Protein AF-A0A328BGD1-F1 (afdb_monomer)

Structure (mmCIF, N/CA/C/O backbone):
data_AF-A0A328BGD1-F1
#
_entry.id   AF-A0A328BGD1-F1
#
loop_
_atom_site.group_PDB
_atom_site.id
_atom_site.type_symbol
_atom_site.label_atom_id
_atom_site.label_alt_id
_atom_site.label_comp_id
_atom_site.label_asym_id
_atom_site.label_entity_id
_atom_site.label_seq_id
_atom_site.pdbx_PDB_ins_code
_atom_site.Cartn_x
_atom_site.Cartn_y
_atom_site.Cartn_z
_atom_site.occupancy
_atom_site.B_iso_or_equiv
_atom_site.auth_seq_id
_atom_site.auth_comp_id
_atom_site.auth_asym_id
_atom_site.auth_atom_id
_atom_site.pdbx_PDB_model_num
ATOM 1 N N . MET A 1 1 ? -14.176 5.296 28.954 1.00 85.44 1 MET A N 1
ATOM 2 C CA . MET A 1 1 ? -14.127 4.840 27.555 1.00 85.44 1 MET A CA 1
ATOM 3 C C . MET A 1 1 ? -12.807 4.190 27.228 1.00 85.44 1 MET A C 1
ATOM 5 O O . MET A 1 1 ? -11.750 4.755 27.505 1.00 85.44 1 MET A O 1
ATOM 9 N N . GLN A 1 2 ? -12.885 3.002 26.645 1.00 89.44 2 GLN A N 1
ATOM 10 C CA . GLN A 1 2 ? -11.734 2.180 26.292 1.00 89.44 2 GLN A CA 1
ATOM 11 C C . GLN A 1 2 ? -11.972 1.470 24.960 1.00 89.44 2 GLN A C 1
ATOM 13 O O . GLN A 1 2 ? -13.114 1.188 24.594 1.00 89.44 2 GLN A O 1
ATOM 18 N N . PHE A 1 3 ? -10.880 1.164 24.264 1.00 93.75 3 PHE A N 1
ATOM 19 C CA . PHE A 1 3 ? -10.882 0.369 23.043 1.00 93.75 3 PHE A CA 1
ATOM 20 C C . PHE A 1 3 ? -10.209 -0.983 23.297 1.00 93.75 3 PHE A C 1
ATOM 22 O O . PHE A 1 3 ? -9.074 -1.035 23.775 1.00 93.75 3 PHE A O 1
ATOM 29 N N . ASP A 1 4 ? -10.896 -2.073 22.959 1.00 95.06 4 ASP A N 1
ATOM 30 C CA . ASP A 1 4 ? -10.362 -3.432 23.061 1.00 95.06 4 ASP A CA 1
ATOM 31 C C . ASP A 1 4 ? -9.688 -3.860 21.747 1.00 95.06 4 ASP A C 1
ATOM 33 O O . ASP A 1 4 ? -10.320 -4.384 20.820 1.00 95.06 4 ASP A O 1
ATOM 37 N N . LEU A 1 5 ? -8.370 -3.657 21.683 1.00 94.00 5 LEU A N 1
ATOM 38 C CA . LEU A 1 5 ? -7.551 -4.056 20.538 1.00 94.00 5 LEU A CA 1
ATOM 39 C C . LEU A 1 5 ? -7.541 -5.579 20.324 1.00 94.00 5 LEU A C 1
ATOM 41 O O . LEU A 1 5 ? -7.569 -6.043 19.184 1.00 94.00 5 LEU A O 1
ATOM 45 N N . GLY A 1 6 ? -7.529 -6.366 21.403 1.00 93.06 6 GLY A N 1
ATOM 46 C CA . GLY A 1 6 ? -7.489 -7.826 21.318 1.00 93.06 6 GLY A CA 1
ATOM 47 C C . GLY A 1 6 ? -8.778 -8.398 20.732 1.00 93.06 6 GLY A C 1
ATOM 48 O O . GLY A 1 6 ? -8.739 -9.336 19.933 1.00 93.06 6 GLY A O 1
ATOM 49 N N . LYS A 1 7 ? -9.927 -7.811 21.080 1.00 94.75 7 LYS A N 1
ATOM 50 C CA . LYS A 1 7 ? -11.209 -8.109 20.436 1.00 94.75 7 LYS A CA 1
ATOM 51 C C . LYS A 1 7 ? -11.205 -7.660 18.980 1.00 94.75 7 LYS A C 1
ATOM 53 O O . LYS A 1 7 ? -11.595 -8.449 18.126 1.00 94.75 7 LYS A O 1
ATOM 58 N N . PHE A 1 8 ? -10.727 -6.450 18.685 1.00 95.19 8 PHE A N 1
ATOM 59 C CA . PHE A 1 8 ? -10.686 -5.919 17.320 1.00 95.19 8 PHE A CA 1
ATOM 60 C C . PHE A 1 8 ? -9.935 -6.842 16.358 1.00 95.19 8 PHE A C 1
ATOM 62 O O . PHE A 1 8 ? -10.489 -7.219 15.329 1.00 95.19 8 PHE A O 1
ATOM 69 N N . GLN A 1 9 ? -8.728 -7.284 16.721 1.00 93.75 9 GLN A N 1
ATOM 70 C CA . GLN A 1 9 ? -7.923 -8.182 15.886 1.00 93.75 9 GLN A CA 1
ATOM 71 C C . GLN A 1 9 ? -8.620 -9.526 15.612 1.00 93.75 9 GLN A C 1
ATOM 73 O O . GLN A 1 9 ? -8.513 -10.066 14.515 1.00 93.75 9 GLN A O 1
ATOM 78 N N . LYS A 1 10 ? -9.399 -10.046 16.570 1.00 93.62 10 LYS A N 1
ATOM 79 C CA . LYS A 1 10 ? -10.149 -11.307 16.418 1.00 93.62 10 LYS A CA 1
ATOM 80 C C . LYS A 1 10 ? -11.358 -11.204 15.484 1.00 93.62 10 LYS A C 1
ATOM 82 O O . LYS A 1 10 ? -11.874 -12.235 15.064 1.00 93.62 10 LYS A O 1
ATOM 87 N N . LEU A 1 11 ? -11.818 -9.996 15.150 1.00 94.44 11 LEU A N 1
ATOM 88 C CA . LEU A 1 11 ? -12.952 -9.786 14.238 1.00 94.44 11 LEU A CA 1
ATOM 89 C C . LEU A 1 11 ? -12.575 -9.899 12.750 1.00 94.44 11 LEU A C 1
ATOM 91 O O . LEU A 1 11 ? -13.430 -9.694 11.881 1.00 94.44 11 LEU A O 1
ATOM 95 N N . PHE A 1 12 ? -11.316 -10.220 12.450 1.00 92.50 12 PHE A N 1
ATOM 96 C CA . PHE A 1 12 ? -10.811 -10.457 11.102 1.00 92.50 12 PHE A CA 1
ATOM 97 C C . PHE A 1 12 ? -10.605 -11.968 10.891 1.00 92.50 12 PHE A C 1
ATOM 99 O O . PHE A 1 12 ? -9.567 -12.510 11.273 1.00 92.50 12 PHE A O 1
ATOM 106 N N . PRO A 1 13 ? -11.599 -12.684 10.333 1.00 86.88 13 PRO A N 1
ATOM 107 C CA . PRO A 1 13 ? -11.482 -14.119 10.108 1.00 86.88 13 PRO A CA 1
ATOM 108 C C . PRO A 1 13 ? -10.403 -14.413 9.062 1.00 86.88 13 PRO A C 1
ATOM 110 O O . PRO A 1 13 ? -10.279 -13.684 8.082 1.00 86.88 13 PRO A O 1
ATOM 113 N N . ASN A 1 14 ? -9.656 -15.503 9.259 1.00 87.94 14 ASN A N 1
ATOM 114 C CA . ASN A 1 14 ? -8.591 -15.961 8.354 1.00 87.94 14 ASN A CA 1
ATOM 115 C C . ASN A 1 14 ? -7.479 -14.928 8.093 1.00 87.94 14 ASN A C 1
ATOM 117 O O . ASN A 1 14 ? -6.759 -15.035 7.105 1.00 87.94 14 ASN A O 1
ATOM 121 N N . ALA A 1 15 ? -7.334 -13.939 8.974 1.00 93.38 15 ALA A N 1
ATOM 122 C CA . ALA A 1 15 ? -6.302 -12.923 8.869 1.00 93.38 15 ALA A CA 1
ATOM 123 C C . ALA A 1 15 ? -5.002 -13.355 9.555 1.00 93.38 15 ALA A C 1
ATOM 125 O O . ALA A 1 15 ? -5.006 -14.063 10.565 1.00 93.38 15 ALA A O 1
ATOM 126 N N . GLN A 1 16 ? -3.882 -12.863 9.039 1.00 94.38 16 GLN A N 1
ATOM 127 C CA . GLN A 1 16 ? -2.590 -12.932 9.701 1.00 94.38 16 GLN A CA 1
ATOM 128 C C . GLN A 1 16 ? -2.450 -11.735 10.641 1.00 94.38 16 GLN A C 1
ATOM 130 O O . GLN A 1 16 ? -2.369 -10.583 10.216 1.00 94.38 16 GLN A O 1
ATOM 135 N N . VAL A 1 17 ? -2.436 -12.006 11.943 1.00 93.38 17 VAL A N 1
ATOM 136 C CA . VAL A 1 17 ? -2.285 -10.972 12.972 1.00 93.38 17 VAL A CA 1
ATOM 137 C C . VAL A 1 17 ? -0.817 -10.874 13.372 1.00 93.38 17 VAL A C 1
ATOM 139 O O . VAL A 1 17 ? -0.202 -11.858 13.777 1.00 93.38 17 VAL A O 1
ATOM 142 N N . SER A 1 18 ? -0.266 -9.670 13.273 1.00 92.25 18 SER A N 1
ATOM 143 C CA . SER A 1 18 ? 1.074 -9.303 13.732 1.00 92.25 18 SER A CA 1
ATOM 144 C C . SER A 1 18 ? 0.993 -8.365 14.941 1.00 92.25 18 SER A C 1
ATOM 146 O O . SER A 1 18 ? -0.085 -7.937 15.355 1.00 92.25 18 SER A O 1
ATOM 148 N N . SER A 1 19 ? 2.144 -8.006 15.515 1.00 89.19 19 SER A N 1
ATOM 149 C CA . SER A 1 19 ? 2.211 -7.137 16.699 1.00 89.19 19 SER A CA 1
ATOM 150 C C . SER A 1 19 ? 1.582 -5.754 16.492 1.00 89.19 19 SER A C 1
ATOM 152 O O . SER A 1 19 ? 1.075 -5.175 17.449 1.00 89.19 19 SER A O 1
ATOM 154 N N . ASN A 1 20 ? 1.585 -5.231 15.263 1.00 93.94 20 ASN A N 1
ATOM 155 C CA . ASN A 1 20 ? 1.128 -3.878 14.936 1.00 93.94 20 ASN A CA 1
ATOM 156 C C . ASN A 1 20 ? 0.055 -3.803 13.834 1.00 93.94 20 ASN A C 1
ATOM 158 O O . ASN A 1 20 ? -0.364 -2.698 13.490 1.00 93.94 20 ASN A O 1
ATOM 162 N N . LYS A 1 21 ? -0.373 -4.934 13.261 1.00 95.31 21 LYS A N 1
ATOM 163 C CA . LYS A 1 21 ? -1.267 -4.958 12.093 1.00 95.31 21 LYS A CA 1
ATOM 164 C C . LYS A 1 21 ? -2.000 -6.286 11.928 1.00 95.31 21 LYS A C 1
ATOM 166 O O . LYS A 1 21 ? -1.586 -7.308 12.471 1.00 95.31 21 LYS A O 1
ATOM 171 N N . VAL A 1 22 ? -3.049 -6.254 11.119 1.00 95.81 22 VAL A N 1
ATOM 172 C CA . VAL A 1 22 ? -3.833 -7.398 10.658 1.00 95.81 22 VAL A CA 1
ATOM 173 C C . VAL A 1 22 ? -3.823 -7.400 9.133 1.00 95.81 22 VAL A C 1
ATOM 175 O O . VAL A 1 22 ? -4.254 -6.426 8.521 1.00 95.81 22 VAL A O 1
ATOM 178 N N . GLU A 1 23 ? -3.335 -8.473 8.522 1.00 95.81 23 GLU A N 1
ATOM 179 C CA . GLU A 1 23 ? -3.281 -8.644 7.066 1.00 95.81 23 GLU A CA 1
ATOM 180 C C . GLU A 1 23 ? -4.255 -9.731 6.625 1.00 95.81 23 GLU A C 1
ATOM 182 O O . GLU A 1 23 ? -4.364 -10.777 7.266 1.00 95.81 23 GLU A O 1
ATOM 187 N N . TYR A 1 24 ? -5.004 -9.477 5.558 1.00 92.81 24 TYR A N 1
ATOM 188 C CA . TYR A 1 24 ? -5.992 -10.418 5.044 1.00 92.81 24 TYR A CA 1
ATOM 189 C C . TYR A 1 24 ? -6.321 -10.136 3.583 1.00 92.81 24 TYR A C 1
ATOM 191 O O . TYR A 1 24 ? -6.273 -8.995 3.127 1.00 92.81 24 TYR A O 1
ATOM 199 N N . THR A 1 25 ? -6.718 -11.188 2.880 1.00 91.06 25 THR A N 1
ATOM 200 C CA . THR A 1 25 ? -7.144 -11.127 1.484 1.00 91.06 25 THR A CA 1
ATOM 201 C C . THR A 1 25 ? -8.666 -11.115 1.423 1.00 91.06 25 THR A C 1
ATOM 203 O O . THR A 1 25 ? -9.327 -11.930 2.077 1.00 91.06 25 THR A O 1
ATOM 206 N N . ILE A 1 26 ? -9.242 -10.209 0.637 1.00 85.88 26 ILE A N 1
ATOM 207 C CA . ILE A 1 26 ? -10.657 -10.262 0.257 1.00 85.88 26 ILE A CA 1
ATOM 208 C C . ILE A 1 26 ? -10.735 -10.238 -1.258 1.00 85.88 26 ILE A C 1
ATOM 210 O O . ILE A 1 26 ? -10.172 -9.353 -1.894 1.00 85.88 26 ILE A O 1
ATOM 214 N N . GLN A 1 27 ? -11.478 -11.203 -1.806 1.00 79.25 27 GLN A N 1
ATOM 215 C CA . GLN A 1 27 ? -11.523 -11.469 -3.241 1.00 79.25 27 GLN A CA 1
ATOM 216 C C . GLN A 1 27 ? -10.112 -11.720 -3.780 1.00 79.25 27 GLN A C 1
ATOM 218 O O . GLN A 1 27 ? -9.509 -12.718 -3.394 1.00 79.25 27 GLN A O 1
ATOM 223 N N . ASP A 1 28 ? -9.600 -10.800 -4.595 1.00 82.50 28 ASP A N 1
ATOM 224 C CA . ASP A 1 28 ? -8.323 -10.906 -5.296 1.00 82.50 28 ASP A CA 1
ATOM 225 C C . ASP A 1 28 ? -7.328 -9.816 -4.852 1.00 82.50 28 ASP A C 1
ATOM 227 O O . ASP A 1 28 ? -6.334 -9.561 -5.531 1.00 82.50 28 ASP A O 1
ATOM 231 N N . SER A 1 29 ? -7.592 -9.156 -3.717 1.00 88.88 29 SER A N 1
ATOM 232 C CA . SER A 1 29 ? -6.768 -8.056 -3.211 1.00 88.88 29 SER A CA 1
ATOM 233 C C . SER A 1 29 ? -6.407 -8.234 -1.743 1.00 88.88 29 SER A C 1
ATOM 235 O O . SER A 1 29 ? -7.216 -8.666 -0.912 1.00 88.88 29 SER A O 1
ATOM 237 N N . ASP A 1 30 ? -5.170 -7.869 -1.427 1.00 92.75 30 ASP A N 1
ATOM 238 C CA . ASP A 1 30 ? -4.616 -7.952 -0.086 1.00 92.75 30 ASP A CA 1
ATOM 239 C C . ASP A 1 30 ? -4.766 -6.611 0.632 1.00 92.75 30 ASP A C 1
ATOM 241 O O . ASP A 1 30 ? -4.510 -5.543 0.077 1.00 92.75 30 ASP A O 1
ATOM 245 N N . TYR A 1 31 ? -5.169 -6.663 1.896 1.00 94.38 31 TYR A N 1
ATOM 246 C CA . TYR A 1 31 ? -5.338 -5.487 2.736 1.00 94.38 31 TYR A CA 1
ATOM 247 C C . TYR A 1 31 ? -4.575 -5.641 4.039 1.00 94.38 31 TYR A C 1
ATOM 249 O O . TYR A 1 31 ? -4.424 -6.734 4.591 1.00 94.38 31 TYR A O 1
ATOM 257 N N . ARG A 1 32 ? -4.154 -4.501 4.575 1.00 95.50 32 ARG A N 1
ATOM 258 C CA . ARG A 1 32 ? -3.505 -4.388 5.874 1.00 95.50 32 ARG A CA 1
ATOM 259 C C . ARG A 1 32 ? -4.235 -3.351 6.701 1.00 95.50 32 ARG A C 1
ATOM 261 O O . ARG A 1 32 ? -4.357 -2.207 6.297 1.00 95.50 32 ARG A O 1
ATOM 268 N N . VAL A 1 33 ? -4.695 -3.725 7.884 1.00 96.25 33 VAL A N 1
ATOM 269 C CA . VAL A 1 33 ? -5.271 -2.795 8.860 1.00 96.25 33 VAL A CA 1
ATOM 270 C C . VAL A 1 33 ? -4.302 -2.688 10.024 1.00 96.25 33 VAL A C 1
ATOM 272 O O . VAL A 1 33 ? -4.034 -3.682 10.700 1.00 96.25 33 VAL A O 1
ATOM 275 N N . TYR A 1 34 ? -3.761 -1.501 10.271 1.00 97.00 34 TYR A N 1
ATOM 276 C CA . TYR A 1 34 ? -2.892 -1.283 11.426 1.00 97.00 34 TYR A CA 1
ATOM 277 C C . TYR A 1 34 ? -3.705 -1.243 12.712 1.00 97.00 34 TYR A C 1
ATOM 279 O O . TYR A 1 34 ? -4.886 -0.887 12.718 1.00 97.00 34 TYR A O 1
ATOM 287 N N . ASN A 1 35 ? -3.057 -1.603 13.818 1.00 95.06 35 ASN A N 1
ATOM 288 C CA . ASN A 1 35 ? -3.672 -1.529 15.134 1.00 95.06 35 ASN A CA 1
ATOM 289 C C . ASN A 1 35 ? -4.145 -0.092 15.408 1.00 95.06 35 ASN A C 1
ATOM 291 O O . ASN A 1 35 ? -3.318 0.826 15.406 1.00 95.06 35 ASN A O 1
ATOM 295 N N . PRO A 1 36 ? -5.448 0.119 15.662 1.00 95.19 36 PRO A N 1
ATOM 296 C CA . PRO A 1 36 ? -5.954 1.451 15.933 1.00 95.19 36 PRO A CA 1
ATOM 297 C C . PRO A 1 36 ? -5.359 2.029 17.218 1.00 95.19 36 PRO A C 1
ATOM 299 O O . PRO A 1 36 ? -5.138 1.311 18.196 1.00 95.19 36 PRO A O 1
ATOM 302 N N . THR A 1 37 ? -5.131 3.338 17.229 1.00 95.50 37 THR A N 1
ATOM 303 C CA . THR A 1 37 ? -4.619 4.063 18.395 1.00 95.50 37 THR A CA 1
ATOM 304 C C . THR A 1 37 ? -5.751 4.834 19.058 1.00 95.50 37 THR A C 1
ATOM 306 O O . THR A 1 37 ? -6.409 5.653 18.419 1.00 95.50 37 THR A O 1
ATOM 309 N N . TRP A 1 38 ? -5.981 4.573 20.346 1.00 94.88 38 TRP A N 1
ATOM 310 C CA . TRP A 1 38 ? -7.014 5.240 21.138 1.00 94.88 38 TRP A CA 1
ATOM 311 C C . TRP A 1 38 ? -6.470 6.486 21.834 1.00 94.88 38 TRP A C 1
ATOM 313 O O . TRP A 1 38 ? -5.492 6.420 22.580 1.00 94.88 38 TRP A O 1
ATOM 323 N N . ASN A 1 39 ? -7.152 7.612 21.648 1.00 93.81 39 ASN A N 1
ATOM 324 C CA . ASN A 1 39 ? -6.924 8.849 22.375 1.00 93.81 39 ASN A CA 1
ATOM 325 C C . ASN A 1 39 ? -8.088 9.104 23.341 1.00 93.81 39 ASN A C 1
ATOM 327 O O . ASN A 1 39 ? -9.103 9.705 22.986 1.00 93.81 39 ASN A O 1
ATOM 331 N N . GLY A 1 40 ? -7.915 8.685 24.596 1.00 86.12 40 GLY A N 1
ATOM 332 C CA . GLY A 1 40 ? -8.952 8.801 25.625 1.00 86.12 40 GLY A CA 1
ATOM 333 C C . GLY A 1 40 ? -9.340 10.235 25.997 1.00 86.12 40 GLY A C 1
ATOM 334 O O . GLY A 1 40 ? -10.457 10.443 26.457 1.00 86.12 40 GLY A O 1
ATOM 335 N N . ASN A 1 41 ? -8.473 11.226 25.755 1.00 87.31 41 ASN A N 1
ATOM 336 C CA . ASN A 1 41 ? -8.764 12.629 26.075 1.00 87.31 41 ASN A CA 1
ATOM 337 C C . ASN A 1 41 ? -9.754 13.256 25.091 1.00 87.31 41 ASN A C 1
ATOM 339 O O . ASN A 1 41 ? -10.534 14.126 25.466 1.00 87.31 41 ASN A O 1
ATOM 343 N N . LYS A 1 42 ? -9.693 12.829 23.827 1.00 88.50 42 LYS A N 1
ATOM 344 C CA . LYS A 1 42 ? -10.556 13.323 22.750 1.00 88.50 42 LYS A CA 1
ATOM 345 C C . LYS A 1 42 ? -11.626 12.331 22.339 1.00 88.50 42 LYS A C 1
ATOM 347 O O . LYS A 1 42 ? -12.438 12.651 21.481 1.00 88.50 42 LYS A O 1
ATOM 352 N N . THR A 1 43 ? -11.636 11.145 22.946 1.00 92.88 43 THR A N 1
ATOM 353 C CA . THR A 1 43 ? -12.586 10.077 22.618 1.00 92.88 43 THR A CA 1
ATOM 354 C C . THR A 1 43 ? -12.482 9.659 21.147 1.00 92.88 43 THR A C 1
ATOM 356 O O . THR A 1 43 ? -13.474 9.382 20.479 1.00 92.88 43 THR A O 1
ATOM 359 N N . GLU A 1 44 ? -11.244 9.652 20.647 1.00 95.31 44 GLU A N 1
ATOM 360 C CA . GLU A 1 44 ? -10.897 9.447 19.242 1.00 95.31 44 GLU A CA 1
ATOM 361 C C . GLU A 1 44 ? -10.164 8.116 19.053 1.00 95.31 44 GLU A C 1
ATOM 363 O O . GLU A 1 44 ? -9.300 7.744 19.852 1.00 95.31 44 GLU A O 1
ATOM 368 N N . LEU A 1 45 ? -10.461 7.429 17.954 1.00 96.31 45 LEU A N 1
ATOM 369 C CA . LEU A 1 45 ? -9.730 6.263 17.481 1.00 96.31 45 LEU A CA 1
ATOM 370 C C . LEU A 1 45 ? -9.130 6.567 16.107 1.00 96.31 45 LEU A C 1
ATOM 372 O O . LEU A 1 45 ? -9.865 6.822 15.156 1.00 96.31 45 LEU A O 1
ATOM 376 N N . SER A 1 46 ? -7.807 6.511 15.994 1.00 96.81 46 SER A N 1
ATOM 377 C CA . SER A 1 46 ? -7.106 6.661 14.716 1.00 96.81 46 SER A CA 1
ATOM 378 C C . SER A 1 46 ? -6.764 5.294 14.140 1.00 96.81 46 SER A C 1
ATOM 380 O O . SER A 1 46 ? -6.246 4.436 14.855 1.00 96.81 46 SER A O 1
ATOM 382 N N . MET A 1 47 ? -7.024 5.084 12.854 1.00 95.94 47 MET A N 1
ATOM 383 C CA . MET A 1 47 ? -6.752 3.822 12.169 1.00 95.94 47 MET A CA 1
ATOM 384 C C . MET A 1 47 ? -6.251 4.069 10.748 1.00 95.94 47 MET A C 1
ATOM 386 O O . MET A 1 47 ? -6.694 4.997 10.077 1.00 95.94 47 MET A O 1
ATOM 390 N N . GLN A 1 48 ? -5.341 3.210 10.301 1.00 97.12 48 GLN A N 1
ATOM 391 C CA . GLN A 1 48 ? -4.819 3.205 8.942 1.00 97.12 48 GLN A CA 1
ATOM 392 C C . GLN A 1 48 ? -5.141 1.862 8.293 1.00 97.12 48 GLN A C 1
ATOM 394 O O . GLN A 1 48 ? -5.023 0.808 8.930 1.00 97.12 48 GLN A O 1
ATOM 399 N N . ILE A 1 49 ? -5.555 1.914 7.034 1.00 96.06 49 ILE A N 1
ATOM 400 C CA . ILE A 1 49 ? -5.832 0.750 6.205 1.00 96.06 49 ILE A CA 1
ATOM 401 C C . ILE A 1 49 ? -5.074 0.914 4.895 1.00 96.06 49 ILE A C 1
ATOM 403 O 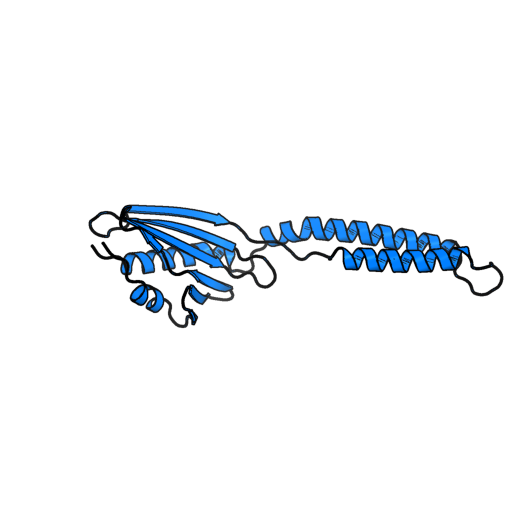O . ILE A 1 49 ? -5.298 1.890 4.183 1.00 96.06 49 ILE A O 1
ATOM 407 N N . ASP A 1 50 ? -4.242 -0.065 4.568 1.00 95.38 50 ASP A N 1
ATOM 408 C CA . ASP A 1 50 ? -3.583 -0.147 3.277 1.00 95.38 50 ASP A CA 1
ATOM 409 C C . ASP A 1 50 ? -4.309 -1.155 2.389 1.00 95.38 50 ASP A C 1
ATOM 411 O O . ASP A 1 50 ? -4.646 -2.262 2.825 1.00 95.38 50 ASP A O 1
ATOM 415 N N . HIS A 1 51 ? -4.498 -0.784 1.128 1.00 93.00 51 HIS A N 1
ATOM 416 C CA . HIS A 1 51 ? -4.668 -1.749 0.052 1.00 93.00 51 HIS A CA 1
ATOM 417 C C . HIS A 1 51 ? -3.283 -2.041 -0.533 1.00 93.00 51 HIS A C 1
ATOM 419 O O . HIS A 1 51 ? -2.603 -1.130 -1.013 1.00 93.00 51 HIS A O 1
ATOM 425 N N . ILE A 1 52 ? -2.855 -3.300 -0.445 1.00 91.44 52 ILE A N 1
ATOM 426 C CA . ILE A 1 52 ? -1.510 -3.715 -0.828 1.00 91.44 52 ILE A CA 1
ATOM 427 C C . ILE A 1 52 ? -1.430 -3.802 -2.347 1.00 91.44 52 ILE A C 1
ATOM 429 O O . ILE A 1 52 ? -2.099 -4.618 -2.979 1.00 91.44 52 ILE A O 1
ATOM 433 N N . ARG A 1 53 ? -0.566 -2.976 -2.935 1.00 84.62 53 ARG A N 1
ATOM 434 C CA . ARG A 1 53 ? -0.413 -2.881 -4.388 1.00 84.62 53 ARG A CA 1
ATOM 435 C C . ARG A 1 53 ? 0.833 -3.638 -4.809 1.00 84.62 53 ARG A C 1
ATOM 437 O O . ARG A 1 53 ? 1.947 -3.126 -4.754 1.00 84.62 53 ARG A O 1
ATOM 444 N N . ASN A 1 54 ? 0.658 -4.869 -5.276 1.00 74.38 54 ASN A N 1
ATOM 445 C CA . ASN A 1 54 ? 1.775 -5.678 -5.757 1.00 74.38 54 ASN A CA 1
ATOM 446 C C . ASN A 1 54 ? 2.564 -4.935 -6.857 1.00 74.38 54 ASN A C 1
ATOM 448 O O . ASN A 1 54 ? 2.071 -4.736 -7.967 1.00 74.38 54 ASN A O 1
ATOM 452 N N . ASN A 1 55 ? 3.816 -4.569 -6.557 1.00 71.00 55 ASN A N 1
ATOM 453 C CA . ASN A 1 55 ? 4.741 -3.812 -7.421 1.00 71.00 55 ASN A CA 1
ATOM 454 C C . ASN A 1 55 ? 4.429 -2.312 -7.611 1.00 71.00 55 ASN A C 1
ATOM 456 O O . ASN A 1 55 ? 4.944 -1.690 -8.542 1.00 71.00 55 ASN A O 1
ATOM 460 N N . ALA A 1 56 ? 3.635 -1.710 -6.729 1.00 78.38 56 ALA A N 1
ATOM 461 C CA . ALA A 1 56 ? 3.527 -0.261 -6.589 1.00 78.38 56 ALA A CA 1
ATOM 462 C C . ALA A 1 56 ? 3.481 0.115 -5.100 1.00 78.38 56 ALA A C 1
ATOM 464 O O . ALA A 1 56 ? 3.475 -0.744 -4.227 1.00 78.38 56 ALA A O 1
ATOM 465 N N . THR A 1 57 ? 3.484 1.408 -4.798 1.00 88.31 57 THR A N 1
ATOM 466 C CA . THR A 1 57 ? 3.142 1.897 -3.457 1.00 88.31 57 THR A CA 1
ATOM 467 C C . THR A 1 57 ? 1.712 1.486 -3.120 1.00 88.31 57 THR A C 1
ATOM 469 O O . THR A 1 57 ? 0.841 1.588 -3.991 1.00 88.31 57 THR A O 1
ATOM 472 N N . ASP A 1 58 ? 1.488 1.068 -1.877 1.00 91.69 58 ASP A N 1
ATOM 473 C CA . ASP A 1 58 ? 0.163 0.759 -1.336 1.00 91.69 58 ASP A CA 1
ATOM 474 C C . ASP A 1 58 ? -0.757 1.995 -1.410 1.00 91.69 58 ASP A C 1
ATOM 476 O O . ASP A 1 58 ? -0.293 3.138 -1.404 1.00 91.69 58 ASP A O 1
ATOM 480 N N . ASP A 1 59 ? -2.069 1.775 -1.499 1.00 90.75 59 ASP A N 1
ATOM 481 C CA . ASP A 1 59 ? -3.036 2.856 -1.284 1.00 90.75 59 ASP A CA 1
ATOM 482 C C . ASP A 1 59 ? -3.309 2.990 0.211 1.00 90.75 59 ASP A C 1
ATOM 484 O O . ASP A 1 59 ? -3.507 1.978 0.879 1.00 90.75 59 ASP A O 1
ATOM 488 N N . HIS A 1 60 ? -3.394 4.214 0.726 1.00 93.81 60 HIS A N 1
ATOM 489 C CA . HIS A 1 60 ? -3.521 4.477 2.158 1.00 93.81 60 HIS A CA 1
ATOM 490 C C . HIS A 1 60 ? -4.855 5.151 2.474 1.00 93.81 60 HIS A C 1
ATOM 492 O O . HIS A 1 60 ? -5.147 6.228 1.963 1.00 93.81 60 HIS A O 1
ATOM 498 N N . ALA A 1 61 ? -5.663 4.542 3.340 1.00 94.88 61 ALA A N 1
ATOM 499 C CA . ALA A 1 61 ? -6.830 5.170 3.952 1.00 94.88 61 ALA A CA 1
ATOM 500 C C . ALA A 1 61 ? -6.538 5.463 5.426 1.00 94.88 61 ALA A C 1
ATOM 502 O O . ALA A 1 61 ? -6.318 4.538 6.213 1.00 94.88 61 ALA A O 1
ATOM 503 N N . ASN A 1 62 ? -6.584 6.734 5.814 1.00 96.69 62 ASN A N 1
ATOM 504 C CA . ASN A 1 62 ? -6.435 7.158 7.203 1.00 96.69 62 ASN A CA 1
ATOM 505 C C . ASN A 1 62 ? -7.792 7.605 7.732 1.00 96.69 62 ASN A C 1
ATOM 507 O O . ASN A 1 62 ? -8.486 8.395 7.095 1.00 96.69 62 ASN A O 1
ATOM 511 N N . LEU A 1 63 ? -8.184 7.102 8.899 1.00 96.62 63 LEU A N 1
ATOM 512 C CA . LEU A 1 63 ? -9.470 7.413 9.510 1.00 96.62 63 LEU A CA 1
ATOM 513 C C . LEU A 1 63 ? -9.280 7.856 10.959 1.00 96.62 63 LEU A C 1
ATOM 515 O O . LEU A 1 63 ? -8.455 7.314 11.698 1.00 96.62 63 LEU A O 1
ATOM 519 N N . VAL A 1 64 ? -10.115 8.800 11.372 1.00 97.19 64 VAL A N 1
ATOM 520 C CA . VAL A 1 64 ? -10.316 9.224 12.753 1.00 97.19 64 VAL A CA 1
ATOM 521 C C . VAL A 1 64 ? -11.795 9.060 13.076 1.00 97.19 64 VAL A C 1
ATOM 523 O O . VAL A 1 64 ? -12.660 9.649 12.426 1.00 97.19 64 VAL A O 1
ATOM 526 N N . LEU A 1 65 ? -12.082 8.225 14.069 1.00 96.62 65 LEU A N 1
ATOM 527 C CA . LEU A 1 65 ? -13.427 7.973 14.572 1.00 96.62 65 LEU A CA 1
ATOM 528 C C . LEU A 1 65 ? -13.595 8.691 15.906 1.00 96.62 65 LEU A C 1
ATOM 530 O O . LEU A 1 65 ? -12.827 8.430 16.828 1.00 96.62 65 LEU A O 1
ATOM 534 N N . THR A 1 66 ? -14.606 9.542 16.029 1.00 96.00 66 THR A N 1
ATOM 535 C CA . THR A 1 66 ? -14.920 10.248 17.280 1.00 96.00 66 THR A CA 1
ATOM 536 C C . THR A 1 66 ? -16.162 9.636 17.903 1.00 96.00 66 THR A C 1
ATOM 538 O O . THR A 1 66 ? -17.150 9.390 17.205 1.00 96.00 66 THR A O 1
ATOM 541 N N . PHE A 1 67 ? -16.126 9.397 19.210 1.00 95.44 67 PHE A N 1
ATOM 542 C CA . PHE A 1 67 ? -17.203 8.746 19.951 1.00 95.44 67 PHE A CA 1
ATOM 543 C C . PHE A 1 67 ? -17.834 9.693 20.970 1.00 95.44 67 PHE A C 1
ATOM 545 O O . PHE A 1 67 ? -17.158 10.495 21.605 1.00 95.44 67 PHE A O 1
ATOM 552 N N . ASN A 1 68 ? -19.143 9.579 21.164 1.00 92.69 68 ASN A N 1
ATOM 553 C CA . ASN A 1 68 ? -19.819 10.214 22.288 1.00 92.69 68 ASN A CA 1
ATOM 554 C C . ASN A 1 68 ? -19.437 9.509 23.608 1.00 92.69 68 ASN A C 1
ATOM 556 O O . ASN A 1 68 ? -19.016 8.350 23.583 1.00 92.69 68 ASN A O 1
ATOM 560 N N . PRO A 1 69 ? -19.644 10.145 24.780 1.00 89.62 69 PRO A N 1
ATOM 561 C CA . PRO A 1 69 ? -19.349 9.538 26.085 1.00 89.62 69 PRO A CA 1
ATOM 562 C C . PRO A 1 69 ? -20.074 8.215 26.380 1.00 89.62 69 PRO A C 1
ATOM 564 O O . PRO A 1 69 ? -19.637 7.464 27.248 1.00 89.62 69 PRO A O 1
ATOM 567 N N . ASP A 1 70 ? -21.178 7.934 25.685 1.00 89.31 70 ASP A N 1
ATOM 568 C CA . ASP A 1 70 ? -21.942 6.685 25.785 1.00 89.31 70 ASP A CA 1
ATOM 569 C C . ASP A 1 70 ? -21.369 5.543 24.918 1.00 89.31 70 ASP A C 1
ATOM 571 O O . ASP A 1 70 ? -21.924 4.445 24.892 1.00 89.31 70 ASP A O 1
ATOM 575 N N . GLY A 1 71 ? -20.256 5.786 24.216 1.00 87.00 71 GLY A N 1
ATOM 576 C CA . GLY A 1 71 ? -19.608 4.829 23.321 1.00 87.00 71 GLY A CA 1
ATOM 577 C C . GLY A 1 71 ? -20.215 4.765 21.917 1.00 87.00 71 GLY A C 1
ATOM 578 O O . GLY A 1 71 ? -19.766 3.954 21.106 1.00 87.00 71 GLY A O 1
ATOM 579 N N . THR A 1 72 ? -21.206 5.602 21.589 1.00 90.50 72 THR A N 1
ATOM 580 C CA . THR A 1 72 ? -21.766 5.670 20.232 1.00 90.50 72 THR A CA 1
ATOM 581 C C . THR A 1 72 ? -20.852 6.449 19.289 1.00 90.50 72 THR A C 1
ATOM 583 O O . THR A 1 72 ? -20.214 7.428 19.676 1.00 90.50 72 THR A O 1
ATOM 586 N N . LEU A 1 73 ? -20.773 6.017 18.029 1.00 92.56 73 LEU A N 1
ATOM 587 C CA . LEU A 1 73 ? -19.994 6.715 17.009 1.00 92.56 73 LEU A CA 1
ATOM 588 C C . LEU A 1 73 ? -20.662 8.056 16.674 1.00 92.56 73 LEU A C 1
ATOM 590 O O . LEU A 1 73 ? -21.814 8.089 16.247 1.00 92.56 73 LEU A O 1
ATOM 594 N N . GLN A 1 74 ? -19.922 9.148 16.840 1.00 93.62 74 GLN A N 1
ATOM 595 C CA . GLN A 1 74 ? -20.369 10.501 16.519 1.00 93.62 74 GLN A CA 1
ATOM 596 C C . GLN A 1 74 ? -19.931 10.916 15.113 1.00 93.62 74 GLN A C 1
ATOM 598 O O . GLN A 1 74 ? -20.709 11.508 14.367 1.00 93.62 74 GLN A O 1
ATOM 603 N N . GLN A 1 75 ? -18.678 10.629 14.755 1.00 92.38 75 GLN A N 1
ATOM 604 C CA . GLN A 1 75 ? -18.076 11.108 13.516 1.00 92.38 75 GLN A CA 1
ATOM 605 C C . GLN A 1 75 ? -17.091 10.092 12.944 1.00 92.38 75 GLN A C 1
ATOM 607 O O . GLN A 1 75 ? -16.350 9.445 13.681 1.00 92.38 75 GLN A O 1
ATOM 612 N N . VAL A 1 76 ? -17.053 10.024 11.614 1.00 93.44 76 VAL A N 1
ATOM 613 C CA . VAL A 1 76 ? -15.970 9.417 10.836 1.00 93.44 76 VAL A CA 1
ATOM 614 C C . VAL 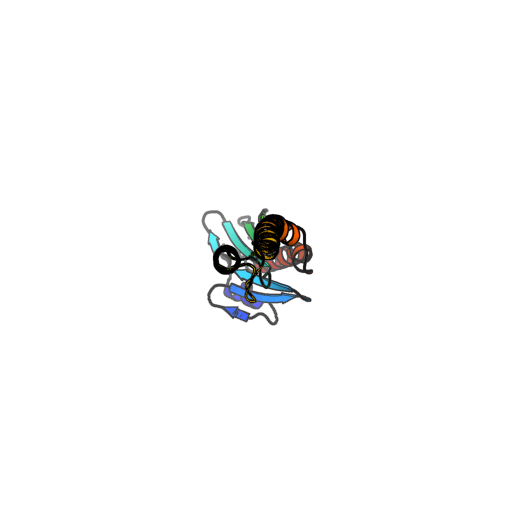A 1 76 ? -15.358 10.517 9.981 1.00 93.44 76 VAL A C 1
ATOM 616 O O . VAL A 1 76 ? -16.059 11.136 9.181 1.00 93.44 76 VAL A O 1
ATOM 619 N N . ALA A 1 77 ? -14.071 10.775 10.160 1.00 92.19 77 ALA A N 1
ATOM 620 C CA . ALA A 1 77 ? -13.282 11.645 9.299 1.00 92.19 77 ALA A CA 1
ATOM 621 C C . ALA A 1 77 ? -12.132 10.837 8.705 1.00 92.19 77 ALA A C 1
ATOM 623 O O . ALA A 1 77 ? -11.648 9.899 9.334 1.00 92.19 77 ALA A O 1
ATOM 624 N N . GLY A 1 78 ? -11.687 11.191 7.506 1.00 90.88 78 GLY A N 1
ATOM 625 C CA . GLY A 1 78 ? -10.553 10.513 6.908 1.00 90.88 78 GLY A CA 1
ATOM 626 C C . GLY A 1 78 ? -10.179 11.033 5.538 1.00 90.88 78 GLY A C 1
ATOM 627 O O . GLY A 1 78 ? -10.911 11.808 4.920 1.00 90.88 78 GLY A O 1
ATOM 628 N N . ASP A 1 79 ? -9.032 10.559 5.090 1.00 93.00 79 ASP A N 1
ATOM 629 C CA . ASP A 1 79 ? -8.460 10.795 3.778 1.00 93.00 79 ASP A CA 1
ATOM 630 C C . ASP A 1 79 ? -8.082 9.461 3.136 1.00 93.00 79 ASP A C 1
ATOM 632 O O . ASP A 1 79 ? -7.922 8.432 3.800 1.00 93.00 79 ASP A O 1
ATOM 636 N N . TRP A 1 80 ? -7.993 9.490 1.813 1.00 90.31 80 TRP A N 1
ATOM 637 C CA . TRP A 1 80 ? -7.498 8.377 1.030 1.00 90.31 80 TRP A CA 1
ATOM 638 C C . TRP A 1 80 ? -6.484 8.888 0.017 1.00 90.31 80 TRP A C 1
ATOM 640 O O . TRP A 1 80 ? -6.757 9.838 -0.723 1.00 90.31 80 TRP A O 1
ATOM 650 N N . GLU A 1 81 ? -5.333 8.232 -0.027 1.00 88.81 81 GLU A N 1
ATOM 651 C CA . GLU A 1 81 ? -4.271 8.491 -0.979 1.00 88.81 81 GLU A CA 1
ATOM 652 C C . GLU A 1 81 ? -4.044 7.255 -1.850 1.00 88.81 81 GLU A C 1
ATOM 654 O O . GLU A 1 81 ? -3.765 6.160 -1.360 1.00 88.81 81 GLU A O 1
ATOM 659 N N . ALA A 1 82 ? -4.145 7.447 -3.165 1.00 84.56 82 ALA A N 1
ATOM 660 C CA . ALA A 1 82 ? -3.762 6.430 -4.129 1.00 84.56 82 ALA A CA 1
ATOM 661 C C . ALA A 1 82 ? -2.234 6.304 -4.177 1.00 84.56 82 ALA A C 1
ATOM 663 O O . ALA A 1 82 ? -1.537 7.270 -4.515 1.00 84.56 82 ALA A O 1
ATOM 664 N N . GLY A 1 83 ? -1.722 5.096 -3.971 1.00 82.00 83 GLY A N 1
ATOM 665 C CA . GLY A 1 83 ? -0.350 4.751 -4.306 1.00 82.00 83 GLY A CA 1
ATOM 666 C C . GLY A 1 83 ? -0.106 4.812 -5.818 1.00 82.00 83 GLY A C 1
ATOM 667 O O . GLY A 1 83 ? -1.019 5.032 -6.626 1.00 82.00 83 GLY A O 1
ATOM 668 N N . GLY A 1 84 ? 1.140 4.630 -6.259 1.00 71.50 84 GLY A N 1
ATOM 669 C CA . GLY A 1 84 ? 1.406 4.540 -7.697 1.00 71.50 84 GLY A CA 1
ATOM 670 C C . GLY A 1 84 ? 2.750 5.064 -8.147 1.00 71.50 84 GLY A C 1
ATOM 671 O O . GLY A 1 84 ? 2.809 5.831 -9.107 1.00 71.50 84 GLY A O 1
ATOM 672 N N . ASP A 1 85 ? 3.828 4.612 -7.514 1.00 72.19 85 ASP A N 1
ATOM 673 C CA . ASP A 1 85 ? 5.178 4.899 -8.002 1.00 72.19 85 ASP A CA 1
ATOM 674 C C . ASP A 1 85 ? 5.443 4.389 -9.427 1.00 72.19 85 ASP A C 1
ATOM 676 O O . ASP A 1 85 ? 6.369 4.879 -10.076 1.00 72.19 85 ASP A O 1
ATOM 680 N N . GLY A 1 86 ? 4.589 3.500 -9.949 1.00 69.31 86 GLY A N 1
ATOM 681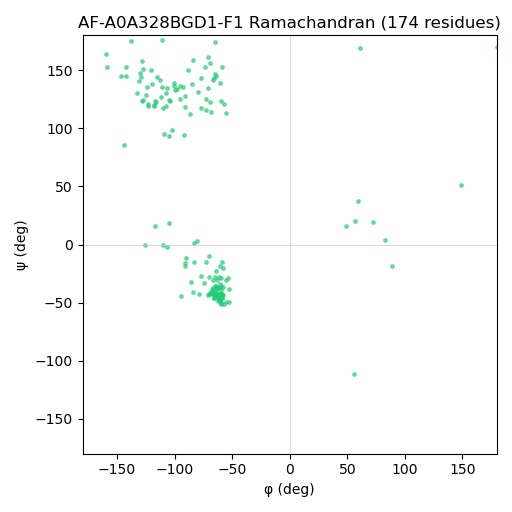 C CA . GLY A 1 86 ? 4.669 2.959 -11.300 1.00 69.31 86 GLY A CA 1
ATOM 682 C C . GLY A 1 86 ? 5.967 2.197 -11.558 1.00 69.31 86 GLY A C 1
ATOM 683 O O . GLY A 1 86 ? 6.935 2.255 -10.803 1.00 69.31 86 GLY A O 1
ATOM 684 N N . PHE A 1 87 ? 6.024 1.485 -12.676 1.00 78.94 87 PHE A N 1
ATOM 685 C CA . PHE A 1 87 ? 7.300 0.956 -13.140 1.00 78.94 87 PHE A CA 1
ATOM 686 C C . PHE A 1 87 ? 8.166 2.10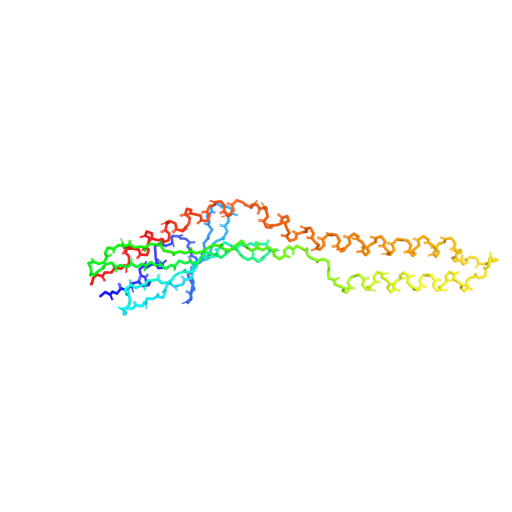4 -13.650 1.00 78.94 87 PHE A C 1
ATOM 688 O O . PHE A 1 87 ? 7.684 2.954 -14.404 1.00 78.94 87 PHE A O 1
ATOM 695 N N . LYS A 1 88 ? 9.442 2.108 -13.266 1.00 85.06 88 LYS A N 1
ATOM 696 C CA . LYS A 1 88 ? 10.436 3.054 -13.771 1.00 85.06 88 LYS A CA 1
ATOM 697 C C . LYS A 1 88 ? 11.606 2.298 -14.374 1.00 85.06 88 LYS A C 1
ATOM 699 O O . LYS A 1 88 ? 12.116 1.362 -13.768 1.00 85.06 88 LYS A O 1
ATOM 704 N N . ILE A 1 89 ? 12.051 2.745 -15.540 1.00 87.88 89 ILE A N 1
ATOM 705 C CA . ILE A 1 89 ? 13.346 2.393 -16.111 1.00 87.88 89 ILE A CA 1
ATOM 706 C C . ILE A 1 89 ? 14.406 3.143 -15.295 1.00 87.88 89 ILE A C 1
ATOM 708 O O . ILE A 1 89 ? 14.398 4.382 -15.289 1.00 87.88 89 ILE A O 1
ATOM 712 N N . PRO A 1 90 ? 15.292 2.433 -14.574 1.00 90.44 90 PRO A N 1
ATOM 713 C CA . PRO A 1 90 ? 16.305 3.070 -13.745 1.00 90.44 90 PRO A CA 1
ATOM 714 C C . PRO A 1 90 ? 17.316 3.865 -14.587 1.00 90.44 90 PRO A C 1
ATOM 716 O O . PRO A 1 90 ? 17.694 3.401 -15.666 1.00 90.44 90 PRO A O 1
ATOM 719 N N . PRO A 1 91 ? 17.855 4.991 -14.078 1.00 92.44 91 PRO A N 1
ATOM 720 C CA . PRO A 1 91 ? 18.857 5.786 -14.797 1.00 92.44 91 PRO A CA 1
ATOM 721 C C . PRO A 1 9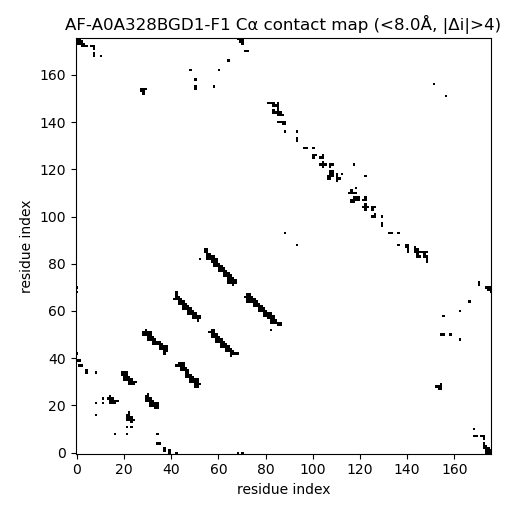1 ? 20.095 4.990 -15.227 1.00 92.44 91 PRO A C 1
ATOM 723 O O . PRO A 1 91 ? 20.675 5.265 -16.271 1.00 92.44 91 PRO A O 1
ATOM 726 N N . VAL A 1 92 ? 20.480 3.963 -14.460 1.00 91.31 92 VAL A N 1
ATOM 727 C CA . VAL A 1 92 ? 21.626 3.100 -14.793 1.00 91.31 92 VAL A CA 1
ATOM 728 C C . VAL A 1 92 ? 21.426 2.318 -16.095 1.00 91.31 92 VAL A C 1
ATOM 730 O O . VAL A 1 92 ? 22.397 2.059 -16.796 1.00 91.31 92 VAL A O 1
ATOM 733 N N . VAL A 1 93 ? 20.184 1.970 -16.450 1.00 92.62 93 VAL A N 1
ATOM 734 C CA . VAL A 1 93 ? 19.887 1.258 -17.703 1.00 92.62 93 VAL A CA 1
ATOM 735 C C . VAL A 1 93 ? 20.086 2.188 -18.896 1.00 92.62 93 VAL A C 1
ATOM 737 O O . VAL A 1 93 ? 20.715 1.793 -19.872 1.00 92.62 93 VAL A O 1
ATOM 740 N N . VAL A 1 94 ? 19.613 3.432 -18.783 1.00 92.81 94 VAL A N 1
ATOM 741 C CA . VAL A 1 94 ? 19.804 4.480 -19.797 1.00 92.81 94 VAL A CA 1
ATOM 742 C C . VAL A 1 94 ? 21.294 4.746 -20.005 1.00 92.81 94 VAL A C 1
ATOM 744 O O . VAL A 1 94 ? 21.808 4.569 -21.104 1.00 92.81 94 VAL A O 1
ATOM 747 N N . LEU A 1 95 ? 22.027 4.979 -18.913 1.00 93.19 95 LEU A N 1
ATOM 748 C CA . LEU A 1 95 ? 23.476 5.186 -18.954 1.00 93.19 95 LEU A CA 1
ATOM 749 C C . LEU A 1 95 ? 24.242 4.007 -19.573 1.00 93.19 95 LEU A C 1
ATOM 751 O O . LEU A 1 95 ? 25.252 4.215 -20.248 1.00 93.19 95 LEU A O 1
ATOM 755 N N . ALA A 1 96 ? 23.801 2.769 -19.340 1.00 91.31 96 ALA A N 1
ATOM 756 C CA . ALA A 1 96 ? 24.431 1.592 -19.930 1.00 91.31 96 ALA A CA 1
ATOM 757 C C . ALA A 1 96 ? 24.224 1.531 -21.453 1.00 91.31 96 ALA A C 1
ATOM 759 O O . ALA A 1 96 ? 25.171 1.216 -22.177 1.00 91.31 96 ALA A O 1
ATOM 760 N N . VAL A 1 97 ? 23.021 1.864 -21.938 1.00 91.44 97 VAL A N 1
ATOM 761 C CA . VAL A 1 97 ? 22.723 1.947 -23.377 1.00 91.44 97 VAL A CA 1
ATOM 762 C C . VAL A 1 97 ? 23.534 3.066 -24.030 1.00 91.44 97 VAL A C 1
ATOM 764 O O . VAL A 1 97 ? 24.173 2.821 -25.054 1.00 91.44 97 VAL A O 1
ATOM 767 N N . ASP A 1 98 ? 23.614 4.237 -23.398 1.00 91.81 98 ASP A N 1
ATOM 768 C CA . ASP A 1 98 ? 24.414 5.367 -23.885 1.00 91.81 98 ASP A CA 1
ATOM 769 C C . ASP A 1 98 ? 25.903 5.039 -23.949 1.00 91.81 98 ASP A C 1
ATOM 771 O O . ASP A 1 98 ? 26.580 5.329 -24.937 1.00 91.81 98 ASP A O 1
ATOM 775 N N . SER A 1 99 ? 26.425 4.379 -22.913 1.00 90.62 99 SER A N 1
ATOM 776 C CA . SER A 1 99 ? 27.832 3.974 -22.863 1.00 90.62 99 SER A CA 1
ATOM 777 C C . SER A 1 99 ? 28.155 2.963 -23.962 1.00 90.62 99 SER A C 1
ATOM 779 O O . SER A 1 99 ? 29.184 3.077 -24.630 1.00 90.62 99 SER A O 1
ATOM 781 N N . ALA A 1 100 ? 27.268 1.990 -24.192 1.00 88.56 100 ALA A N 1
ATOM 782 C CA . ALA A 1 100 ? 27.422 1.031 -25.279 1.00 88.56 100 ALA A CA 1
ATOM 783 C C . ALA A 1 100 ? 27.367 1.723 -26.652 1.00 88.56 100 ALA A C 1
ATOM 785 O O . ALA A 1 100 ? 28.207 1.451 -27.513 1.00 88.56 100 ALA A O 1
ATOM 786 N N . ALA A 1 101 ? 26.432 2.659 -26.843 1.00 89.12 101 ALA A N 1
ATOM 787 C CA . ALA A 1 101 ? 26.318 3.444 -28.066 1.00 89.12 101 ALA A CA 1
ATOM 788 C C . ALA A 1 101 ? 27.585 4.274 -28.330 1.00 89.12 101 ALA A C 1
ATOM 790 O O . ALA A 1 101 ? 28.107 4.252 -29.445 1.00 89.12 101 ALA A O 1
ATOM 791 N N . ALA A 1 102 ? 28.139 4.927 -27.305 1.00 87.62 102 ALA A N 1
ATOM 792 C CA . ALA A 1 102 ? 29.362 5.719 -27.411 1.00 87.62 102 ALA A CA 1
ATOM 793 C C . ALA A 1 102 ? 30.573 4.883 -27.859 1.00 87.62 102 ALA A C 1
ATOM 795 O O . ALA A 1 102 ? 31.335 5.320 -28.723 1.00 87.62 102 ALA A O 1
ATOM 796 N N . VAL A 1 103 ? 30.733 3.662 -27.333 1.00 86.25 103 VAL A N 1
ATOM 797 C CA . VAL A 1 103 ? 31.810 2.742 -27.747 1.00 86.25 103 VAL A CA 1
ATOM 798 C C . VAL A 1 103 ? 31.663 2.343 -29.217 1.00 86.25 103 VAL A C 1
ATOM 800 O O . VAL A 1 103 ? 32.646 2.356 -29.960 1.00 86.25 103 VAL A O 1
ATOM 803 N N . ILE A 1 104 ? 30.443 2.027 -29.660 1.00 83.69 104 ILE A N 1
ATOM 804 C CA . ILE A 1 104 ? 30.171 1.637 -31.051 1.00 83.69 104 ILE A CA 1
ATOM 805 C C . ILE A 1 104 ? 30.431 2.812 -32.005 1.00 83.69 104 ILE A C 1
ATOM 807 O O . ILE A 1 104 ? 31.067 2.632 -33.044 1.00 83.69 104 ILE A O 1
ATOM 811 N N . VAL A 1 105 ? 29.992 4.021 -31.643 1.00 83.44 105 VAL A N 1
ATOM 812 C CA . VAL A 1 105 ? 30.220 5.242 -32.431 1.00 83.44 105 VAL A CA 1
ATOM 813 C C . VAL A 1 105 ? 31.712 5.572 -32.519 1.00 83.44 105 VAL A C 1
ATOM 815 O O . VAL A 1 105 ? 32.205 5.867 -33.607 1.00 83.44 105 VAL A O 1
ATOM 818 N N . ALA A 1 106 ? 32.456 5.460 -31.413 1.00 80.62 106 ALA A N 1
ATOM 819 C CA . ALA A 1 106 ? 33.904 5.656 -31.411 1.00 80.62 106 ALA A CA 1
ATOM 820 C C . ALA A 1 106 ? 34.621 4.627 -32.304 1.00 80.62 106 ALA A C 1
ATOM 822 O O . ALA A 1 106 ? 35.485 4.995 -33.097 1.00 80.62 106 ALA A O 1
ATOM 823 N N . GLY A 1 107 ? 34.220 3.353 -32.243 1.00 74.19 107 GLY A N 1
ATOM 824 C CA . GLY A 1 107 ? 34.741 2.306 -33.126 1.00 74.19 107 GLY A CA 1
ATOM 825 C C . GLY A 1 107 ? 34.446 2.559 -34.610 1.00 74.19 107 GLY A C 1
ATOM 826 O O . GLY A 1 107 ? 35.307 2.317 -35.454 1.00 74.19 107 GLY A O 1
ATOM 827 N N . ALA A 1 108 ? 33.269 3.104 -34.933 1.00 70.69 108 ALA A N 1
ATOM 828 C CA . ALA A 1 108 ? 32.890 3.478 -36.298 1.00 70.69 108 ALA A CA 1
ATOM 829 C C . ALA A 1 108 ? 33.659 4.694 -36.841 1.00 70.69 108 ALA A C 1
ATOM 831 O O . ALA A 1 108 ? 33.868 4.798 -38.045 1.00 70.69 108 ALA A O 1
ATOM 832 N N . ALA A 1 109 ? 34.108 5.604 -35.973 1.00 65.44 109 ALA A N 1
ATOM 833 C CA . ALA A 1 109 ? 34.902 6.767 -36.374 1.00 65.44 109 ALA A CA 1
ATOM 834 C C . ALA A 1 109 ? 36.378 6.428 -36.667 1.00 65.44 109 ALA A C 1
ATOM 836 O O . ALA A 1 109 ? 37.024 7.122 -37.448 1.00 65.44 109 ALA A O 1
ATOM 837 N N . VAL A 1 110 ? 36.914 5.374 -36.038 1.00 64.31 110 VAL A N 1
ATOM 838 C CA . VAL A 1 110 ? 38.317 4.929 -36.190 1.00 64.31 110 VAL A CA 1
ATOM 839 C C . VAL A 1 110 ? 38.475 3.899 -37.322 1.00 64.31 110 VAL A C 1
ATOM 841 O O . VAL A 1 110 ? 39.580 3.659 -37.808 1.00 64.31 110 VAL A O 1
ATOM 844 N N . ALA A 1 111 ? 37.373 3.302 -37.774 1.00 57.50 111 ALA A N 1
ATOM 845 C CA . ALA A 1 111 ? 37.334 2.331 -38.857 1.00 57.50 111 ALA A CA 1
ATOM 846 C C . ALA A 1 111 ? 37.670 2.957 -40.227 1.00 57.50 111 ALA A C 1
ATOM 848 O O . ALA A 1 111 ? 36.904 3.751 -40.772 1.00 57.50 111 ALA A O 1
ATOM 849 N N . ALA A 1 112 ? 38.797 2.551 -40.821 1.00 50.69 112 ALA A N 1
ATOM 850 C CA . ALA A 1 112 ? 39.131 2.875 -42.206 1.00 50.69 112 ALA A CA 1
ATOM 851 C C . ALA A 1 112 ? 38.144 2.187 -43.183 1.00 50.69 112 ALA A C 1
ATOM 853 O O . ALA A 1 112 ? 37.805 1.019 -42.966 1.00 50.69 112 ALA A O 1
ATOM 854 N N . PRO A 1 113 ? 37.725 2.849 -44.284 1.00 52.19 113 PRO A N 1
ATOM 855 C CA . PRO A 1 113 ? 36.699 2.332 -45.201 1.00 52.19 113 PRO A CA 1
ATOM 856 C C . PRO A 1 113 ? 37.064 0.996 -45.872 1.00 52.19 113 PRO A C 1
ATOM 858 O O . PRO A 1 113 ? 36.190 0.294 -46.371 1.00 52.19 113 PRO A O 1
AT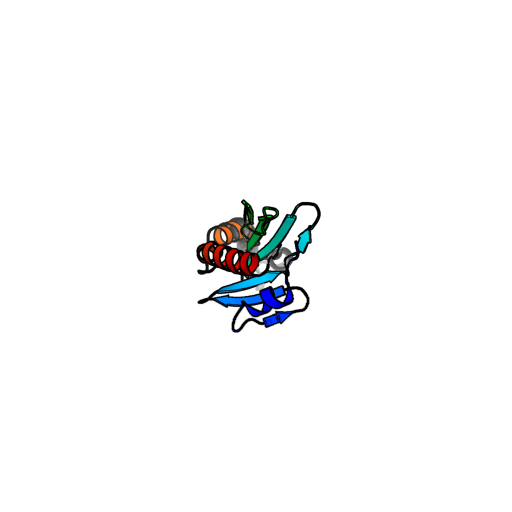OM 861 N N . GLU A 1 114 ? 38.349 0.636 -45.874 1.00 51.75 114 GLU A N 1
ATOM 862 C CA . GLU A 1 114 ? 38.906 -0.458 -46.673 1.00 51.75 114 GLU A CA 1
ATOM 863 C C . GLU A 1 114 ? 38.911 -1.831 -45.961 1.00 51.75 114 GLU A C 1
ATOM 865 O O . GLU A 1 114 ? 39.202 -2.843 -46.594 1.00 51.75 114 GLU A O 1
ATOM 870 N N . THR A 1 115 ? 38.645 -1.914 -44.647 1.00 48.34 115 THR A N 1
ATOM 871 C CA . THR A 1 115 ? 38.800 -3.178 -43.885 1.00 48.34 115 THR A CA 1
ATOM 872 C C . THR A 1 115 ? 37.739 -3.361 -42.799 1.00 48.34 115 THR A C 1
ATOM 874 O O . THR A 1 115 ? 37.968 -3.042 -41.641 1.00 48.34 115 THR A O 1
ATOM 877 N N . ALA A 1 116 ? 36.574 -3.908 -43.168 1.00 52.91 116 ALA A N 1
ATOM 878 C CA . ALA A 1 116 ? 35.565 -4.517 -42.274 1.00 52.91 116 ALA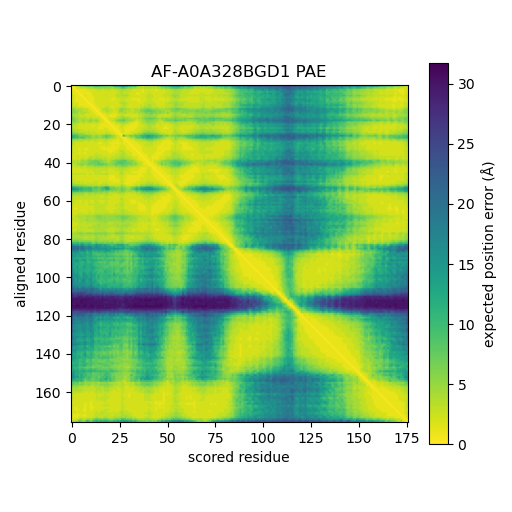 A CA 1
ATOM 879 C C . ALA A 1 116 ? 35.122 -3.724 -41.017 1.00 52.91 116 ALA A C 1
ATOM 881 O O . ALA A 1 116 ? 34.516 -4.295 -40.109 1.00 52.91 116 ALA A O 1
ATOM 882 N N . GLY A 1 117 ? 35.400 -2.425 -40.944 1.00 54.88 117 GLY A N 1
ATOM 883 C CA . GLY A 1 117 ? 35.022 -1.576 -39.827 1.00 54.88 117 GLY A CA 1
ATOM 884 C C . GLY A 1 117 ? 33.588 -1.054 -39.945 1.00 54.88 117 GLY A C 1
ATOM 885 O O . GLY A 1 117 ? 32.993 -1.034 -41.024 1.00 54.88 117 GLY A O 1
ATOM 886 N N . LEU A 1 118 ? 33.010 -0.656 -38.810 1.00 60.16 118 LEU A N 1
ATOM 887 C CA . LEU A 1 118 ? 31.670 -0.071 -38.748 1.00 60.16 118 LEU A CA 1
ATOM 888 C C . LEU A 1 118 ? 31.643 1.206 -39.601 1.00 60.16 118 LEU A C 1
ATOM 890 O O . LEU A 1 118 ? 32.444 2.110 -39.387 1.00 60.16 118 LEU A O 1
ATOM 894 N N . SER A 1 119 ? 30.741 1.283 -40.581 1.00 69.19 119 SER A N 1
ATOM 895 C CA . SER A 1 119 ? 30.647 2.461 -41.447 1.00 69.19 119 SER A CA 1
ATOM 896 C C . SER A 1 119 ? 30.127 3.679 -40.674 1.00 69.19 119 SER A C 1
ATOM 898 O O . SER A 1 119 ? 29.384 3.540 -39.699 1.00 69.19 119 SER A O 1
ATOM 900 N N . ALA A 1 120 ? 30.430 4.893 -41.148 1.00 70.94 120 ALA A N 1
ATOM 901 C CA . ALA A 1 120 ? 29.881 6.130 -40.577 1.00 70.94 120 ALA A CA 1
ATOM 902 C C . ALA A 1 120 ? 28.336 6.126 -40.504 1.00 70.94 120 ALA A C 1
ATOM 904 O O . ALA A 1 120 ? 27.747 6.716 -39.598 1.00 70.94 120 ALA A O 1
ATOM 905 N N . ALA A 1 121 ? 27.673 5.402 -41.416 1.00 75.44 121 ALA A N 1
ATOM 906 C CA . ALA A 1 121 ? 26.226 5.202 -41.389 1.00 75.44 121 ALA A CA 1
ATOM 907 C C . ALA A 1 121 ? 25.759 4.411 -40.152 1.00 75.44 121 ALA A C 1
ATOM 909 O O . ALA A 1 121 ? 24.711 4.727 -39.593 1.00 75.44 121 ALA A O 1
ATOM 910 N N . VAL A 1 122 ? 26.538 3.433 -39.675 1.00 78.00 122 VAL A N 1
ATOM 911 C CA . VAL A 1 122 ? 26.223 2.688 -38.444 1.00 78.00 122 VAL A CA 1
ATOM 912 C C . VAL A 1 122 ? 26.311 3.598 -37.219 1.00 78.00 122 VAL A C 1
ATOM 914 O O . VAL A 1 122 ? 25.417 3.566 -36.378 1.00 78.00 122 VAL A O 1
ATOM 917 N N . GLY A 1 123 ? 27.326 4.466 -37.142 1.00 78.75 123 GLY A N 1
ATOM 918 C CA . GLY A 1 123 ? 27.452 5.447 -36.056 1.00 78.75 123 GLY A CA 1
ATOM 919 C C . GLY A 1 123 ? 26.259 6.412 -35.975 1.00 78.75 123 GLY A C 1
ATOM 920 O O . GLY A 1 123 ? 25.769 6.706 -34.882 1.00 78.75 123 GLY A O 1
ATOM 921 N N . LEU A 1 124 ? 25.733 6.844 -37.127 1.00 81.06 124 LEU A N 1
ATOM 922 C CA . LEU A 1 124 ? 24.531 7.682 -37.188 1.00 81.06 124 LEU A CA 1
ATOM 923 C C . LEU A 1 124 ? 23.283 6.936 -36.689 1.00 81.06 124 LEU A C 1
ATOM 925 O O . LEU A 1 124 ? 22.526 7.477 -35.885 1.00 81.06 124 LEU A O 1
ATOM 929 N N . VAL A 1 125 ? 23.082 5.690 -37.131 1.00 83.81 125 VAL A N 1
ATOM 930 C CA . VAL A 1 125 ? 21.929 4.865 -36.725 1.00 83.81 125 VAL A CA 1
ATOM 931 C C . VAL A 1 125 ? 21.966 4.553 -35.228 1.00 83.81 125 VAL A C 1
ATOM 933 O O . VAL A 1 125 ? 20.936 4.636 -34.565 1.00 83.81 125 VAL A O 1
ATOM 936 N N . VAL A 1 126 ? 23.140 4.243 -34.676 1.00 85.81 126 VAL A N 1
ATOM 937 C CA . VAL A 1 126 ? 23.308 3.933 -33.247 1.00 85.81 126 VAL A CA 1
ATOM 938 C C . VAL A 1 126 ? 23.074 5.167 -32.379 1.00 85.81 126 VAL A C 1
ATOM 940 O O . VAL A 1 126 ? 22.361 5.073 -31.383 1.00 85.81 126 VAL A O 1
ATOM 943 N N . THR A 1 127 ? 23.585 6.333 -32.786 1.00 85.94 127 THR A N 1
ATOM 944 C CA . THR A 1 127 ? 23.286 7.605 -32.105 1.00 85.94 127 THR A CA 1
ATOM 945 C C . THR A 1 127 ? 21.781 7.885 -32.103 1.00 85.94 127 THR A C 1
ATOM 947 O O . THR A 1 127 ? 21.212 8.203 -31.063 1.00 85.94 127 THR A O 1
ATOM 950 N N . ALA A 1 128 ? 21.110 7.718 -33.248 1.00 81.75 128 ALA A N 1
ATOM 951 C CA . ALA A 1 128 ? 19.664 7.911 -33.346 1.00 81.75 128 ALA A CA 1
ATOM 952 C C . ALA A 1 128 ? 18.877 6.914 -32.475 1.00 81.75 128 ALA A C 1
ATOM 954 O O . ALA A 1 128 ? 17.876 7.289 -31.866 1.00 81.75 128 ALA A O 1
ATOM 955 N N . ALA A 1 129 ? 19.335 5.663 -32.385 1.00 82.88 129 ALA A N 1
ATOM 956 C CA . ALA A 1 129 ? 18.723 4.637 -31.547 1.00 82.88 129 ALA A CA 1
ATOM 957 C C . ALA A 1 129 ? 18.881 4.929 -30.045 1.00 82.88 129 ALA A C 1
ATOM 959 O O . ALA A 1 129 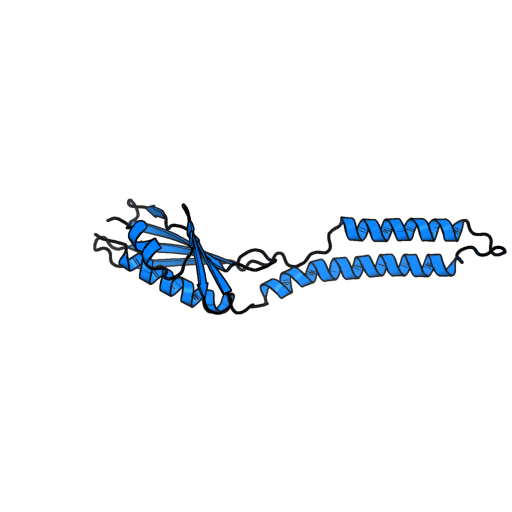? 17.911 4.762 -29.310 1.00 82.88 129 ALA A O 1
ATOM 960 N N . ALA A 1 130 ? 20.054 5.398 -29.601 1.00 88.56 130 ALA A N 1
ATOM 961 C CA . ALA A 1 130 ? 20.283 5.804 -28.212 1.00 88.56 130 ALA A CA 1
ATOM 962 C C . ALA A 1 130 ? 19.376 6.983 -27.820 1.00 88.56 130 ALA A C 1
ATOM 964 O O . ALA A 1 130 ? 18.605 6.883 -26.873 1.00 88.56 130 ALA A O 1
ATOM 965 N N . VAL A 1 131 ? 19.329 8.034 -28.649 1.00 89.31 131 VAL A N 1
ATOM 966 C CA . VAL A 1 131 ? 18.424 9.178 -28.430 1.00 89.31 131 VAL A CA 1
ATOM 967 C C . VAL A 1 131 ? 16.957 8.739 -28.388 1.00 89.31 131 VAL A C 1
ATOM 969 O O . VAL A 1 131 ? 16.188 9.198 -27.545 1.00 89.31 131 VAL A O 1
ATOM 972 N N . ALA A 1 132 ? 16.542 7.843 -29.288 1.00 88.75 132 ALA A N 1
ATOM 973 C CA . ALA A 1 132 ? 15.186 7.309 -29.265 1.00 88.75 132 ALA A CA 1
ATOM 974 C C . ALA A 1 132 ? 14.912 6.531 -27.967 1.00 88.75 132 ALA A C 1
ATOM 976 O O . ALA A 1 132 ? 13.852 6.709 -27.364 1.00 88.75 132 ALA A O 1
ATOM 977 N N . PHE A 1 133 ? 15.859 5.704 -27.517 1.00 91.81 133 PHE A N 1
ATOM 978 C CA . PHE A 1 133 ? 15.752 4.956 -26.267 1.00 91.81 133 PHE A CA 1
ATOM 979 C C . PHE A 1 133 ? 15.584 5.881 -25.055 1.00 91.81 133 PHE A C 1
ATOM 981 O O . PHE A 1 133 ? 14.709 5.623 -24.224 1.00 91.81 133 PHE A O 1
ATOM 988 N N . ASP A 1 134 ? 16.327 6.985 -24.988 1.00 92.06 134 ASP A N 1
ATOM 989 C CA . ASP A 1 134 ? 16.205 7.988 -23.923 1.00 92.06 134 ASP A CA 1
ATOM 990 C C . ASP A 1 134 ? 14.820 8.624 -23.900 1.00 92.06 134 ASP A C 1
ATOM 992 O O . ASP A 1 134 ? 14.177 8.704 -22.850 1.00 92.06 134 ASP A O 1
ATOM 996 N N . VAL A 1 135 ? 14.327 9.039 -25.070 1.00 91.81 135 VAL A N 1
ATOM 997 C CA . VAL A 1 135 ? 13.004 9.657 -25.216 1.00 91.81 135 VAL A CA 1
ATOM 998 C C . VAL A 1 135 ? 11.906 8.693 -24.777 1.00 91.81 135 VAL A C 1
ATOM 1000 O O . VAL A 1 135 ? 11.030 9.075 -23.998 1.00 91.81 135 VAL A O 1
ATOM 1003 N N . TYR A 1 136 ? 11.951 7.437 -25.227 1.00 92.44 136 TYR A N 1
ATOM 1004 C CA . TYR A 1 136 ? 10.966 6.435 -24.822 1.00 92.44 136 TYR A CA 1
ATOM 1005 C C . TYR A 1 136 ? 11.076 6.086 -23.338 1.00 92.44 136 TYR A C 1
ATOM 1007 O O . TYR A 1 136 ? 10.048 5.929 -22.681 1.00 92.44 136 TYR A O 1
ATOM 1015 N N . SER A 1 137 ? 12.290 6.028 -22.787 1.00 91.56 137 SER A N 1
ATOM 1016 C CA . SER A 1 137 ? 12.508 5.771 -21.361 1.00 91.56 137 SER A CA 1
ATOM 1017 C C . SER A 1 137 ? 11.959 6.904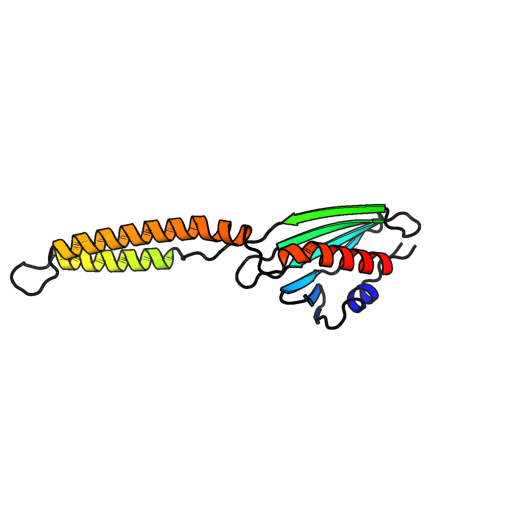 -20.496 1.00 91.56 137 SER A C 1
ATOM 1019 O O . SER A 1 137 ? 11.264 6.657 -19.508 1.00 91.56 137 SER A O 1
ATOM 1021 N N . ALA A 1 138 ? 12.196 8.155 -20.895 1.00 91.25 138 ALA A N 1
ATOM 1022 C CA . ALA A 1 138 ? 11.641 9.332 -20.238 1.00 91.25 138 ALA A CA 1
ATOM 1023 C C . ALA A 1 138 ? 10.108 9.360 -20.330 1.00 91.25 138 ALA A C 1
ATOM 1025 O O . ALA A 1 138 ? 9.432 9.592 -19.325 1.00 91.25 138 ALA A O 1
ATOM 1026 N N . LEU A 1 139 ? 9.550 9.070 -21.509 1.00 89.69 139 LEU A N 1
ATOM 1027 C CA . LEU A 1 139 ? 8.106 9.011 -21.723 1.00 89.69 139 LEU A CA 1
ATOM 1028 C C . LEU A 1 139 ? 7.453 7.908 -20.882 1.00 89.69 139 LEU A C 1
ATOM 1030 O O . LEU A 1 139 ? 6.438 8.154 -20.231 1.00 89.69 139 LEU A O 1
ATOM 1034 N N . PHE A 1 140 ? 8.049 6.714 -20.845 1.00 90.44 140 PHE A N 1
ATOM 1035 C CA . PHE A 1 140 ? 7.583 5.608 -20.014 1.00 90.44 140 PHE A CA 1
ATOM 1036 C C . PHE A 1 140 ? 7.592 5.995 -18.534 1.00 90.44 140 PHE A C 1
ATOM 1038 O O . PHE A 1 140 ? 6.564 5.882 -17.869 1.00 90.44 140 PHE A O 1
ATOM 1045 N N . ASN A 1 141 ? 8.705 6.540 -18.036 1.00 90.31 141 ASN A N 1
ATOM 1046 C CA . ASN A 1 141 ? 8.835 6.984 -16.646 1.00 90.31 141 ASN A CA 1
ATOM 1047 C C . ASN A 1 141 ? 7.851 8.104 -16.278 1.00 90.31 141 ASN A C 1
ATOM 1049 O O . ASN A 1 141 ? 7.459 8.223 -15.117 1.00 90.31 141 ASN A O 1
ATOM 1053 N N . TYR A 1 142 ? 7.438 8.916 -17.252 1.00 88.06 142 TYR A N 1
ATOM 1054 C CA . TYR A 1 142 ? 6.436 9.961 -17.067 1.00 88.06 142 TYR A CA 1
ATOM 1055 C C . TYR A 1 142 ? 4.996 9.423 -17.048 1.00 88.06 142 TYR A C 1
ATOM 1057 O O . TYR A 1 142 ? 4.176 9.872 -16.244 1.00 88.06 142 TYR A O 1
ATOM 1065 N N . ILE A 1 143 ? 4.667 8.486 -17.942 1.00 86.69 143 ILE A N 1
ATOM 1066 C CA . ILE A 1 143 ? 3.302 7.970 -18.123 1.00 86.69 143 ILE A CA 1
ATOM 1067 C C . ILE A 1 143 ? 2.979 6.853 -17.124 1.00 86.69 143 ILE A C 1
ATOM 1069 O O . ILE A 1 143 ? 1.877 6.827 -16.579 1.00 86.69 143 ILE A O 1
ATOM 1073 N N . SER A 1 144 ? 3.923 5.948 -16.865 1.00 87.06 144 SER A N 1
ATOM 1074 C CA . SER A 1 144 ? 3.721 4.739 -16.057 1.00 87.06 144 SER A CA 1
ATOM 1075 C C . SER A 1 144 ? 3.120 5.023 -14.666 1.00 87.06 144 SER A C 1
ATOM 1077 O O . SER A 1 144 ? 2.066 4.456 -14.363 1.00 87.06 144 SER A O 1
ATOM 1079 N N . PRO A 1 145 ? 3.643 5.971 -13.856 1.00 83.25 145 PRO A N 1
ATOM 1080 C CA . PRO A 1 145 ? 3.039 6.305 -12.561 1.00 83.25 145 PRO A CA 1
ATOM 1081 C C . PRO A 1 145 ? 1.598 6.816 -12.687 1.00 83.25 145 PRO A C 1
ATOM 1083 O O . PRO A 1 145 ? 0.739 6.505 -11.865 1.00 83.25 145 PRO A O 1
ATOM 1086 N N . LYS A 1 146 ? 1.297 7.578 -13.746 1.00 84.62 146 LYS A N 1
ATOM 1087 C CA . LYS A 1 146 ? -0.043 8.137 -13.976 1.00 84.62 146 LYS A CA 1
ATOM 1088 C C . LYS A 1 146 ? -1.050 7.059 -14.350 1.00 84.62 146 LYS A C 1
ATOM 1090 O O . LYS A 1 146 ? -2.164 7.073 -13.838 1.00 84.62 146 LYS A O 1
ATOM 1095 N N . LEU A 1 147 ? -0.660 6.123 -15.216 1.00 82.00 147 LEU A N 1
ATOM 1096 C CA . LEU A 1 147 ? -1.517 4.998 -15.584 1.00 82.00 147 LEU A CA 1
ATOM 1097 C C . LEU A 1 147 ? -1.794 4.102 -14.380 1.00 82.00 147 LEU A C 1
ATOM 1099 O O . LEU A 1 147 ? -2.945 3.758 -14.148 1.00 82.00 147 LEU A O 1
ATOM 1103 N N . ILE A 1 148 ? -0.784 3.795 -13.562 1.00 81.88 148 ILE A N 1
ATOM 1104 C CA . ILE A 1 148 ? -0.978 2.985 -12.351 1.00 81.88 148 ILE A CA 1
ATOM 1105 C C . ILE A 1 148 ? -1.869 3.697 -11.326 1.00 81.88 148 ILE A C 1
ATOM 1107 O O . ILE A 1 148 ? -2.693 3.047 -10.685 1.00 81.88 148 ILE A O 1
ATOM 1111 N N . LYS A 1 149 ? -1.785 5.026 -11.199 1.00 78.94 149 LYS A N 1
ATOM 1112 C CA . LYS A 1 149 ? -2.716 5.809 -10.364 1.00 78.94 149 LYS A CA 1
ATOM 1113 C C . LYS A 1 149 ? -4.163 5.786 -10.862 1.00 78.94 149 LYS A C 1
ATOM 1115 O O . LYS A 1 149 ? -5.072 5.908 -10.053 1.00 78.94 149 LYS A O 1
ATOM 1120 N N . LEU A 1 150 ? -4.386 5.616 -12.161 1.00 77.50 150 LEU A N 1
ATOM 1121 C CA . LEU A 1 150 ? -5.731 5.485 -12.734 1.00 77.50 150 LEU A CA 1
ATOM 1122 C C . LEU A 1 150 ? -6.207 4.029 -12.814 1.00 77.50 150 LEU A C 1
ATOM 1124 O O . LEU A 1 150 ? -7.403 3.785 -12.936 1.00 77.50 150 LEU A O 1
ATOM 1128 N N . SER A 1 151 ? -5.285 3.070 -12.747 1.00 78.19 151 SER A N 1
ATOM 1129 C CA . SER A 1 151 ? -5.585 1.646 -12.821 1.00 78.19 151 SER A CA 1
ATOM 1130 C C . SER A 1 151 ? -6.090 1.118 -11.486 1.00 78.19 151 SER A C 1
ATOM 1132 O O . SER A 1 151 ? -5.448 1.287 -10.444 1.00 78.19 151 SER A O 1
ATOM 1134 N N . ASP A 1 152 ? -7.194 0.390 -11.551 1.00 77.88 152 ASP A N 1
ATOM 1135 C CA . ASP A 1 152 ? -7.684 -0.466 -10.481 1.00 77.88 152 ASP A CA 1
ATOM 1136 C C . ASP A 1 152 ? -7.303 -1.920 -10.788 1.00 77.88 152 ASP A C 1
ATOM 1138 O O . ASP A 1 152 ? -7.341 -2.348 -11.940 1.00 77.88 152 ASP A O 1
ATOM 1142 N N . ASP A 1 153 ? -6.883 -2.653 -9.769 1.00 76.69 153 ASP A N 1
ATOM 1143 C CA . ASP A 1 153 ? -6.608 -4.096 -9.790 1.00 76.69 153 ASP A CA 1
ATOM 1144 C C . ASP A 1 153 ? -7.727 -4.881 -9.087 1.00 76.69 153 ASP A C 1
ATOM 1146 O O . ASP A 1 153 ? -7.539 -6.025 -8.689 1.00 76.69 153 ASP A O 1
ATOM 1150 N N . GLY A 1 154 ? -8.896 -4.254 -8.931 1.00 73.81 154 GLY A N 1
ATOM 1151 C CA . GLY A 1 154 ? -10.003 -4.751 -8.130 1.00 73.81 154 GLY A CA 1
ATOM 1152 C C . GLY A 1 154 ? -9.929 -4.297 -6.676 1.00 73.81 154 GLY A C 1
ATOM 1153 O O . GLY A 1 154 ? -10.952 -4.289 -6.009 1.00 73.81 154 GLY A O 1
ATOM 1154 N N . GLY A 1 155 ? -8.785 -3.851 -6.159 1.00 81.94 155 GLY A N 1
ATOM 1155 C CA . GLY A 1 155 ? -8.681 -3.529 -4.740 1.00 81.94 155 GLY A CA 1
ATOM 1156 C C . GLY A 1 155 ? -9.117 -2.116 -4.365 1.00 81.94 155 GLY A C 1
ATOM 1157 O O . GLY A 1 155 ? -9.695 -1.918 -3.292 1.00 81.94 155 GLY A O 1
ATOM 1158 N N . ARG A 1 156 ? -8.930 -1.111 -5.235 1.00 85.38 156 ARG A N 1
ATOM 1159 C CA . ARG A 1 156 ? -9.232 0.294 -4.888 1.00 85.38 156 ARG A CA 1
ATOM 1160 C C . ARG A 1 156 ? -10.714 0.543 -4.745 1.00 85.38 156 ARG A C 1
ATOM 1162 O O . ARG A 1 156 ? -11.133 1.235 -3.820 1.00 85.38 156 ARG A O 1
ATOM 1169 N N . LEU A 1 157 ? -11.511 -0.027 -5.644 1.00 82.88 157 LEU A N 1
ATOM 1170 C CA . LEU A 1 157 ? -12.964 0.108 -5.580 1.00 82.88 157 LEU A CA 1
ATOM 1171 C C . LEU A 1 157 ? -13.545 -0.606 -4.351 1.00 82.88 157 LEU A C 1
ATOM 1173 O O . LEU A 1 157 ? -14.535 -0.144 -3.783 1.00 82.88 157 LEU A O 1
ATOM 1177 N N . TYR A 1 158 ? -12.904 -1.683 -3.890 1.00 85.75 158 TYR A N 1
ATOM 1178 C CA . TYR A 1 158 ? -13.322 -2.410 -2.691 1.00 85.75 158 TYR A CA 1
ATOM 1179 C C . TYR A 1 158 ? -12.815 -1.795 -1.379 1.00 85.75 158 TYR A C 1
ATOM 1181 O O . TYR A 1 158 ? -13.391 -2.079 -0.324 1.00 85.75 158 TYR A O 1
ATOM 1189 N N . THR A 1 159 ? -11.832 -0.886 -1.417 1.00 88.25 159 THR A N 1
ATOM 1190 C CA . THR A 1 159 ? -11.312 -0.188 -0.227 1.00 88.25 159 THR A CA 1
ATOM 1191 C C . THR A 1 159 ? -12.420 0.482 0.585 1.00 88.25 159 THR A C 1
ATOM 1193 O O . THR A 1 159 ? -12.401 0.418 1.812 1.00 88.25 159 THR A O 1
ATOM 1196 N N . THR A 1 160 ? -13.442 1.063 -0.055 1.00 87.94 160 THR A N 1
ATOM 1197 C CA . THR A 1 160 ? -14.578 1.665 0.666 1.00 87.94 160 THR A CA 1
ATOM 1198 C C . THR A 1 160 ? -15.336 0.639 1.511 1.00 87.94 160 THR A C 1
ATOM 1200 O O . THR A 1 160 ? -15.643 0.904 2.673 1.00 87.94 160 THR A O 1
ATOM 1203 N N . ALA A 1 161 ? -15.606 -0.552 0.971 1.00 89.38 161 ALA A N 1
ATOM 1204 C CA . ALA A 1 161 ? -16.281 -1.611 1.718 1.00 89.38 161 ALA A CA 1
ATOM 1205 C C . ALA A 1 161 ? -15.409 -2.110 2.880 1.00 89.38 161 ALA A C 1
ATOM 1207 O O . ALA A 1 161 ? -15.898 -2.288 3.999 1.00 89.38 161 ALA A O 1
ATOM 1208 N N . VAL A 1 162 ? -14.106 -2.271 2.637 1.00 91.56 162 VAL A N 1
ATOM 1209 C CA . VAL A 1 162 ? -13.126 -2.641 3.664 1.00 91.56 162 VAL A CA 1
ATOM 1210 C C . VAL A 1 162 ? -13.106 -1.623 4.808 1.00 91.56 162 VAL A C 1
ATOM 1212 O O . VAL A 1 162 ? -13.190 -2.017 5.974 1.00 91.56 162 VAL A O 1
ATOM 1215 N N . VAL A 1 163 ? -13.081 -0.326 4.488 1.00 92.50 163 VAL A N 1
ATOM 1216 C CA . VAL A 1 163 ? -13.185 0.776 5.456 1.00 92.50 163 VAL A CA 1
ATOM 1217 C C . VAL A 1 163 ? -14.470 0.660 6.276 1.00 92.50 163 VAL A C 1
ATOM 1219 O O . VAL A 1 163 ? -14.401 0.641 7.504 1.00 92.50 163 VAL A O 1
ATOM 1222 N N . CYS A 1 164 ? -15.635 0.505 5.640 1.00 91.38 164 CYS A N 1
ATOM 1223 C CA . CYS A 1 164 ? -16.910 0.373 6.352 1.00 91.38 164 CYS A CA 1
ATOM 1224 C C . CYS A 1 164 ? -16.917 -0.822 7.319 1.00 91.38 164 CYS A C 1
ATOM 1226 O O . CYS A 1 164 ? -17.365 -0.705 8.462 1.00 91.38 164 CYS A O 1
ATOM 1228 N N . HIS A 1 165 ? -16.390 -1.973 6.895 1.00 92.50 165 HIS A N 1
ATOM 1229 C CA . HIS A 1 165 ? -16.280 -3.141 7.764 1.00 92.50 165 HIS A CA 1
ATOM 1230 C C . HIS A 1 165 ? -15.309 -2.910 8.924 1.00 92.50 165 HIS A C 1
ATOM 1232 O O . HIS A 1 165 ? -15.609 -3.304 10.051 1.00 92.50 165 HIS A O 1
ATOM 1238 N N . ALA A 1 166 ? -14.171 -2.263 8.680 1.00 93.06 166 ALA A N 1
ATOM 1239 C CA . ALA A 1 166 ? -13.199 -1.955 9.720 1.00 93.06 166 ALA A CA 1
ATOM 1240 C C . ALA A 1 166 ? -13.760 -0.959 10.753 1.00 93.06 166 ALA A C 1
ATOM 1242 O O . ALA A 1 166 ? -13.583 -1.181 11.950 1.00 93.06 166 ALA A O 1
ATOM 1243 N N . VAL A 1 167 ? -14.517 0.056 10.319 1.00 94.69 167 VAL A N 1
ATOM 1244 C CA . VAL A 1 167 ? -15.246 0.978 11.209 1.00 94.69 167 VAL A CA 1
ATOM 1245 C C . VAL A 1 167 ? -16.262 0.219 12.061 1.00 94.69 167 VAL A C 1
ATOM 1247 O O . VAL A 1 167 ? -16.246 0.346 13.282 1.00 94.69 167 VAL A O 1
ATOM 1250 N N . ASN A 1 168 ? -17.086 -0.645 11.463 1.00 93.75 168 ASN A N 1
ATOM 1251 C CA . ASN A 1 168 ? -18.060 -1.443 12.217 1.00 93.75 168 ASN A CA 1
ATOM 1252 C C . ASN A 1 168 ? -17.393 -2.335 13.275 1.00 93.75 168 ASN A C 1
ATOM 1254 O O . ASN A 1 168 ? -17.852 -2.406 14.418 1.00 93.75 168 ASN A O 1
ATOM 1258 N N . ARG A 1 169 ? -16.281 -2.991 12.917 1.00 95.00 169 ARG A N 1
ATOM 1259 C CA . ARG A 1 169 ? -15.476 -3.775 13.864 1.00 95.00 169 ARG A CA 1
ATOM 1260 C C . ARG A 1 169 ? -14.949 -2.889 14.992 1.00 95.00 169 ARG A C 1
ATOM 1262 O O . ARG A 1 169 ? -15.086 -3.266 16.152 1.00 95.00 169 ARG A O 1
ATOM 1269 N N . ALA A 1 170 ? -14.408 -1.714 14.671 1.00 93.88 170 ALA A N 1
ATOM 1270 C CA . ALA A 1 170 ? -13.886 -0.769 15.653 1.00 93.88 170 ALA A CA 1
ATOM 1271 C C . ALA A 1 170 ? -14.970 -0.303 16.635 1.00 93.88 170 ALA A C 1
ATOM 1273 O O . ALA A 1 170 ? -14.767 -0.391 17.844 1.00 93.88 170 ALA A O 1
ATOM 1274 N N . CYS A 1 171 ? -16.146 0.089 16.140 1.00 92.62 171 CYS A N 1
ATOM 1275 C CA . CYS A 1 171 ? -17.276 0.495 16.977 1.00 92.62 171 CYS A CA 1
ATOM 1276 C C . CYS A 1 171 ? -17.738 -0.623 17.918 1.00 92.62 171 CYS A C 1
ATOM 1278 O O . CYS A 1 171 ? -18.077 -0.358 19.064 1.00 92.62 171 CYS A O 1
ATOM 1280 N N . SER A 1 172 ? -17.687 -1.887 17.484 1.00 94.00 172 SER A N 1
ATOM 1281 C CA . SER A 1 172 ? -18.033 -3.027 18.344 1.00 94.00 172 SER A CA 1
ATOM 1282 C C . SER A 1 172 ? -17.012 -3.308 19.460 1.00 94.00 172 SER A C 1
ATOM 1284 O O . SER A 1 172 ? -17.273 -4.129 20.347 1.00 94.00 172 SER A O 1
ATOM 1286 N N . CYS A 1 173 ? -15.849 -2.656 19.416 1.00 94.38 173 CYS A N 1
ATOM 1287 C CA . CYS A 1 173 ? -14.747 -2.816 20.363 1.00 94.38 173 CYS A CA 1
ATOM 1288 C C . CYS A 1 173 ? -14.541 -1.601 21.274 1.00 94.38 173 CYS A C 1
ATOM 1290 O O . CYS A 1 173 ? -13.645 -1.637 22.116 1.00 94.38 173 CYS A O 1
ATOM 1292 N N . VAL A 1 174 ? -15.348 -0.548 21.129 1.00 91.88 174 VAL A N 1
ATOM 1293 C CA . VAL A 1 174 ? -15.368 0.587 22.055 1.00 91.88 174 VAL A CA 1
ATOM 1294 C C . VAL A 1 174 ? -16.435 0.343 23.119 1.00 91.88 174 VAL A C 1
ATOM 1296 O O . VAL A 1 174 ? -17.543 -0.093 22.812 1.00 91.88 174 VAL A O 1
ATOM 1299 N N . SER A 1 175 ? -16.101 0.615 24.379 1.00 86.94 175 SER A N 1
ATOM 1300 C CA . SER A 1 175 ? -17.058 0.598 25.487 1.00 86.94 175 SER A CA 1
ATOM 1301 C C . SER A 1 175 ? -16.958 1.874 26.318 1.00 86.94 175 SER A C 1
ATOM 1303 O O . SER A 1 175 ? -15.860 2.429 26.469 1.00 86.94 175 SER A O 1
ATOM 1305 N N . ALA A 1 176 ? -18.100 2.302 26.866 1.00 80.44 176 ALA A N 1
ATOM 1306 C CA . ALA A 1 176 ? -18.205 3.418 27.807 1.00 80.44 176 ALA A CA 1
ATOM 1307 C C . ALA A 1 176 ? -17.309 3.212 29.041 1.00 80.44 176 ALA A C 1
ATOM 1309 O O . ALA A 1 176 ? -17.285 2.076 29.567 1.00 80.44 176 ALA A O 1
#

pLDDT: mean 86.87, std 10.1, range [48.34, 97.19]

Nearest PDB structures (foldseek):
  7u3i-assembly1_A  TM=5.719E-01  e=9.110E+00  Homo sapiens
  9hac-assembly2_C  TM=4.589E-01  e=9.639E+00  synthetic construct
  6yfi-assembly2_C  TM=2.633E-01  e=8.136E+00  Leviviridae sp.

Radius of gyration: 27.04 Å; Cα contacts (8 Å, |Δi|>4): 272; chains: 1; bounding box: 61×29×74 Å

Sequence (176 aa):
MQFDLGKFQKLFPNAQVSSNKVEYTIQDSDYRVYNPTWNGNKTELSMQIDHIRNNATDDHANLVLTFNPDGTLQQVAGDWEAGGDGFKIPPVVVLAVDSAAAVIVAGAAVAAPETAGLSAAVGLVVTAAAVAFDVYSALFNYISPKLIKLSDDGGRLYTTAVVCHAVNRACSCVSA

Foldseek 3Di:
DDFDQVQLLVLDPPWDDDPFWTWDDDDHWIKIKGRWDADPVQQKIWIWMWTDDVPWDTKIKIWIWHADPQLHTDDIDIDIGQIFQFDADDVVNLVVLVVVLVVLLVQQVPDDPPDPTNHNVNNVVSVVVSVVVVVVRVVCSVVGRVVSSVDDPPRPVCVVVVVVSSVVSRSVRTHD

Secondary structure (DSSP, 8-state):
-EE-HHHHHHTSTT-EE-SSEEEEEETTEEEEEEPPEEETTTTEEEEEEEEE-TTSPPEEEEEEEEE-TTS-EEEEEEEEE---------HHHHHHHHHHHHHHHHHHHH--TTTTPPPHHHHHHHHHHHHHHHHHHHHHHHHHHHHHHH---SHHHHHHHHHHHHHHHHHTTEE-

Solvent-accessible surface area (backbone atoms only — not comparable to full-atom values): 9542 Å² total; per-residue (Å²): 101,52,73,41,61,74,59,41,62,67,72,47,81,93,40,53,76,57,100,60,32,38,35,40,74,58,95,88,30,42,34,36,37,40,64,63,48,77,39,73,91,73,38,30,38,39,37,43,37,34,41,59,38,92,84,39,45,46,26,42,35,42,37,40,36,32,40,44,86,80,38,46,82,71,45,80,48,72,54,74,45,81,27,30,70,27,67,66,77,56,70,67,59,55,53,50,50,46,52,53,40,51,53,51,33,53,50,13,72,71,33,56,95,89,62,96,43,49,47,67,68,54,30,52,52,40,53,52,49,43,55,49,48,52,52,51,45,53,49,43,47,61,44,33,23,55,52,44,53,72,53,71,80,68,39,66,79,44,44,61,59,53,49,53,52,52,50,54,46,48,54,75,26,41,40,82

Organism: NCBI:txid2211146

Mean predicted aligned error: 8.73 Å